Protein AF-K7FQN0-F1 (afdb_monomer)

pLDDT: mean 71.63, std 16.47, range [34.84, 92.94]

Solvent-accessible surface area (backbone atoms only — not comparable to full-atom values): 9862 Å² total; per-residue (Å²): 135,83,92,85,82,90,80,84,85,80,84,78,88,84,76,80,82,83,78,76,75,77,77,78,79,85,66,77,87,69,83,79,79,80,70,78,37,55,47,85,56,98,58,52,65,43,81,42,54,71,91,60,92,83,69,48,53,34,48,71,75,47,83,65,98,65,52,35,37,41,28,63,52,64,43,98,84,66,83,46,78,45,59,26,36,39,28,60,86,82,57,73,49,66,28,68,98,51,10,93,78,60,78,84,78,80,91,57,103,61,36,48,49,34,27,44,43,56,86,83,69,67,49,73,63,81,74,47,79,47,72,44,74,83,80,76,73,83,82,78,87,87,89,134

Nearest PDB structures (foldseek):
  5iml-assembly1_A  TM=6.072E-01  e=2.011E-01  Homo sapiens
  2ptu-assembly1_A  TM=6.000E-01  e=6.469E-01  Mus musculus
  7uza-assembly1_H  TM=5.902E-01  e=6.084E-01  Mus musculus
  8te6-assembly1_A  TM=6.129E-01  e=1.125E+00  Homo sapiens
  7l15-assembly1_A  TM=4.219E-01  e=1.272E+00  Monodelphis domestica

Secondary structure (DSSP, 8-state):
-----------------------------PPPPPPSSBPPPS-SEEEEETT--------BSS--SS-EEEEEEEPTTSS-EEEEEEE-SS-EEE-HHHHTT----TTSS-----EEE-SS---B---EEEEE---PPPPPP---

Organism: Pelodiscus sinensis (NCBI:txid13735)

Structure (mmCIF, N/CA/C/O backbone):
data_AF-K7FQN0-F1
#
_entry.id   AF-K7FQN0-F1
#
loop_
_atom_site.group_PDB
_atom_site.id
_atom_site.type_symbol
_atom_site.label_atom_id
_atom_site.label_alt_id
_atom_site.label_comp_id
_atom_site.label_asym_id
_atom_site.label_entity_id
_atom_site.label_seq_id
_atom_site.pdbx_PDB_ins_code
_atom_site.Cartn_x
_atom_site.Cartn_y
_atom_site.Cartn_z
_atom_site.occupancy
_atom_site.B_iso_or_equiv
_atom_site.auth_seq_id
_atom_site.auth_comp_id
_atom_site.auth_asym_id
_atom_site.auth_atom_id
_atom_site.pdbx_PDB_model_num
ATOM 1 N N . MET A 1 1 ? 75.117 9.691 40.565 1.00 38.16 1 MET A N 1
ATOM 2 C CA . MET A 1 1 ? 74.805 10.931 39.825 1.00 38.16 1 MET A CA 1
ATOM 3 C C . MET A 1 1 ? 73.373 10.846 39.312 1.00 38.16 1 MET A C 1
ATOM 5 O O . MET A 1 1 ? 73.028 9.831 38.732 1.00 38.16 1 MET A O 1
ATOM 9 N N . HIS A 1 2 ? 72.583 11.887 39.587 1.00 42.72 2 HIS A N 1
ATOM 10 C CA . HIS A 1 2 ? 71.282 12.267 39.000 1.00 42.72 2 HIS A CA 1
ATOM 11 C C . HIS A 1 2 ? 70.104 11.270 38.905 1.00 42.72 2 HIS A C 1
ATOM 13 O O . HIS A 1 2 ? 6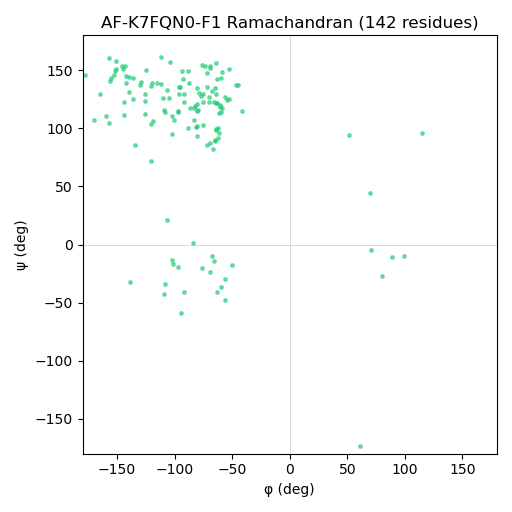9.867 10.600 37.908 1.00 42.72 2 HIS A O 1
ATOM 19 N N . GLN A 1 3 ? 69.270 11.361 39.941 1.00 49.53 3 GLN A N 1
ATOM 20 C CA . GLN A 1 3 ? 67.801 11.423 39.898 1.00 49.53 3 GLN A CA 1
ATOM 21 C C . GLN A 1 3 ? 67.267 12.435 38.853 1.00 49.53 3 GLN A C 1
ATOM 23 O O . GLN A 1 3 ? 67.772 13.552 38.823 1.00 49.53 3 GLN A O 1
ATOM 28 N N . LEU A 1 4 ? 66.227 12.075 38.079 1.00 48.31 4 LEU A N 1
ATOM 29 C CA . LEU A 1 4 ? 65.300 12.931 37.288 1.00 48.31 4 LEU A CA 1
ATOM 30 C C . LEU A 1 4 ? 64.250 11.996 36.616 1.00 48.31 4 LEU A C 1
ATOM 32 O O . LEU A 1 4 ? 64.631 10.900 36.223 1.00 48.31 4 LEU A O 1
ATOM 36 N N . LEU A 1 5 ? 62.963 12.298 36.390 1.00 50.62 5 LEU A N 1
ATOM 37 C CA . LEU A 1 5 ? 61.996 13.219 37.011 1.00 50.62 5 LEU A CA 1
ATOM 38 C C . LEU A 1 5 ? 60.578 12.608 36.819 1.00 50.62 5 LEU A C 1
ATOM 40 O O . LEU A 1 5 ? 60.368 11.814 35.905 1.00 50.62 5 LEU A O 1
ATOM 44 N N . LEU A 1 6 ? 59.597 12.989 37.643 1.00 54.56 6 LEU A N 1
ATOM 45 C CA . LEU A 1 6 ? 58.178 12.625 37.464 1.00 54.56 6 LEU A CA 1
ATOM 46 C C . LEU A 1 6 ? 57.557 13.319 36.240 1.00 54.56 6 LEU A C 1
ATOM 48 O O . LEU A 1 6 ? 57.901 14.465 35.977 1.00 54.56 6 LEU A O 1
ATOM 52 N N . LEU A 1 7 ? 56.536 12.711 35.619 1.00 57.22 7 LEU A N 1
ATOM 53 C CA . LEU A 1 7 ? 55.420 13.445 34.997 1.00 57.22 7 LEU A CA 1
ATOM 54 C C . LEU A 1 7 ? 54.173 12.547 34.876 1.00 57.22 7 LEU A C 1
ATOM 56 O O . LEU A 1 7 ? 54.092 11.665 34.024 1.00 57.22 7 LEU A O 1
ATOM 60 N N . VAL A 1 8 ? 53.186 12.777 35.748 1.00 57.91 8 VAL A N 1
ATOM 61 C CA . VAL A 1 8 ? 51.862 12.139 35.675 1.00 57.91 8 VAL A CA 1
ATOM 62 C C . VAL A 1 8 ? 51.029 12.886 34.635 1.00 57.91 8 VAL A C 1
ATOM 64 O O . VAL A 1 8 ? 50.707 14.057 34.828 1.00 57.91 8 VAL A O 1
ATOM 67 N N . SER A 1 9 ? 50.667 12.223 33.535 1.00 59.44 9 SER A N 1
ATOM 68 C CA . SER A 1 9 ? 49.784 12.813 32.523 1.00 59.44 9 SER A CA 1
ATOM 69 C C . SER A 1 9 ? 48.320 12.679 32.953 1.00 59.44 9 SER A C 1
ATOM 71 O O . SER A 1 9 ? 47.722 11.609 32.851 1.00 59.44 9 SER A O 1
ATOM 73 N N . VAL A 1 10 ? 47.746 13.770 33.465 1.00 57.88 10 VAL A N 1
ATOM 74 C CA . VAL A 1 10 ? 46.307 13.875 33.742 1.00 57.88 10 VAL A CA 1
ATOM 75 C C . VAL A 1 10 ? 45.603 14.388 32.487 1.00 57.88 10 VAL A C 1
ATOM 77 O O . VAL A 1 10 ? 45.599 15.585 32.207 1.00 57.88 10 VAL A O 1
ATOM 80 N N . CYS A 1 11 ? 44.982 13.482 31.733 1.00 56.97 11 CYS A N 1
ATOM 81 C CA . CYS A 1 11 ? 44.134 13.846 30.601 1.00 56.97 11 CYS A CA 1
ATOM 82 C C . CYS A 1 11 ? 42.739 14.270 31.089 1.00 56.97 11 CYS A C 1
ATOM 84 O O . CYS A 1 11 ? 41.900 13.425 31.398 1.00 56.97 11 CYS A O 1
ATOM 86 N N . LEU A 1 12 ? 42.476 15.579 31.131 1.00 60.28 12 LEU A N 1
ATOM 87 C CA . LEU A 1 12 ? 41.123 16.124 31.291 1.00 60.28 12 LEU A CA 1
ATOM 88 C C . LEU A 1 12 ? 40.354 16.044 29.956 1.00 60.28 12 LEU A C 1
ATOM 90 O O . LEU A 1 12 ? 40.851 16.560 28.954 1.00 60.28 12 LEU A O 1
ATOM 94 N N . PRO A 1 13 ? 39.139 15.467 29.912 1.00 50.56 13 PRO A N 1
ATOM 95 C CA . PRO A 1 13 ? 38.302 15.506 28.720 1.00 50.56 13 PRO A CA 1
ATOM 96 C C . PRO A 1 13 ? 37.506 16.819 28.651 1.00 50.56 13 PRO A C 1
ATOM 98 O O . PRO A 1 13 ? 36.523 17.000 29.368 1.00 50.56 13 PRO A O 1
ATOM 101 N N . SER A 1 14 ? 37.883 17.721 27.744 1.00 62.91 14 SER A N 1
ATOM 102 C CA . SER A 1 14 ? 37.061 18.872 27.347 1.00 62.91 14 SER A CA 1
ATOM 103 C C . SER A 1 14 ? 36.383 18.609 25.998 1.00 62.91 14 SER A C 1
ATOM 105 O O . SER A 1 14 ? 36.944 18.834 24.930 1.00 62.91 14 SER A O 1
ATOM 107 N N . LEU A 1 15 ? 35.136 18.136 26.045 1.00 61.09 15 LEU A N 1
ATOM 108 C CA . LEU A 1 15 ? 34.257 18.058 24.876 1.00 61.09 15 LEU A CA 1
ATOM 109 C C . LEU A 1 15 ? 33.336 19.289 24.862 1.00 61.09 15 LEU A C 1
ATOM 111 O O . LEU A 1 15 ? 32.511 19.420 25.771 1.00 61.09 15 LEU A O 1
ATOM 115 N N . PRO A 1 16 ? 33.435 20.196 23.871 1.00 52.56 16 PRO A N 1
ATOM 116 C CA . PRO A 1 16 ? 32.464 21.270 23.729 1.00 52.56 16 PRO A CA 1
ATOM 117 C C . PRO A 1 16 ? 31.108 20.672 23.343 1.00 52.56 16 PRO A C 1
ATOM 119 O O . PRO A 1 16 ? 31.013 19.845 22.433 1.00 52.56 16 PRO A O 1
ATOM 122 N N . ALA A 1 17 ? 30.051 21.092 24.038 1.00 56.38 17 ALA A N 1
ATOM 123 C CA . ALA A 1 17 ? 28.697 20.642 23.753 1.00 56.38 17 ALA A CA 1
ATOM 124 C C . ALA A 1 17 ? 28.321 20.991 22.305 1.00 56.38 17 ALA A C 1
ATOM 126 O O . ALA A 1 17 ? 28.249 22.164 21.934 1.00 56.38 17 ALA A O 1
ATOM 127 N N . ALA A 1 18 ? 28.060 19.966 21.494 1.00 53.62 18 ALA A N 1
ATOM 128 C CA . ALA A 1 18 ? 27.541 20.135 20.148 1.00 53.62 18 ALA A CA 1
ATOM 129 C C . ALA A 1 18 ? 26.094 20.645 20.228 1.00 53.62 18 ALA A C 1
ATOM 131 O O . ALA A 1 18 ? 25.140 19.865 20.222 1.00 53.62 18 ALA A O 1
ATOM 132 N N . PHE A 1 19 ? 25.930 21.968 20.296 1.00 54.62 19 PHE A N 1
ATOM 133 C CA . PHE A 1 19 ? 24.649 22.627 20.073 1.00 54.62 19 PHE A CA 1
ATOM 134 C C . PHE A 1 19 ? 24.251 22.445 18.607 1.00 54.62 19 PHE A C 1
ATOM 136 O O . PHE A 1 19 ? 24.453 23.317 17.763 1.00 54.62 19 PHE A O 1
ATOM 143 N N . ALA A 1 20 ? 23.676 21.282 18.306 1.00 55.62 20 ALA A N 1
ATOM 144 C CA . ALA A 1 20 ? 22.960 21.035 17.071 1.00 55.62 20 ALA A CA 1
ATOM 145 C C . ALA A 1 20 ? 21.723 21.942 17.056 1.00 55.62 20 ALA A C 1
ATOM 147 O O . ALA A 1 20 ? 20.649 21.575 17.538 1.00 55.62 20 ALA A O 1
ATOM 148 N N . ILE A 1 21 ? 21.891 23.157 16.528 1.00 56.84 21 ILE A N 1
ATOM 149 C CA . ILE A 1 21 ? 20.786 24.069 16.250 1.00 56.84 21 ILE A CA 1
ATOM 150 C C . ILE A 1 21 ? 19.907 23.375 15.210 1.00 56.84 21 ILE A C 1
ATOM 152 O O . ILE A 1 21 ? 20.214 23.369 14.018 1.00 56.84 21 ILE A O 1
ATOM 156 N N . TYR A 1 22 ? 18.811 22.774 15.673 1.00 49.19 22 TYR A N 1
ATOM 157 C CA . TYR A 1 22 ? 17.755 22.255 14.816 1.00 49.19 22 TYR A CA 1
ATOM 158 C C . TYR A 1 22 ? 17.152 23.426 14.033 1.00 49.19 22 TYR A C 1
ATOM 160 O O . TYR A 1 22 ? 16.210 24.079 14.487 1.00 49.19 22 TYR A O 1
ATOM 168 N N . GLN A 1 23 ? 17.682 23.691 12.837 1.00 48.19 23 GLN A N 1
ATOM 169 C CA . GLN A 1 23 ? 17.013 24.556 11.878 1.00 48.19 23 GLN A CA 1
ATOM 170 C C . GLN A 1 23 ? 15.698 23.888 11.476 1.00 48.19 23 GLN A C 1
ATOM 172 O O . GLN A 1 23 ? 15.653 22.977 10.648 1.00 48.19 23 GLN A O 1
ATOM 177 N N . ARG A 1 24 ? 14.605 24.345 12.093 1.00 51.12 24 ARG A N 1
ATOM 178 C CA . ARG A 1 24 ? 13.246 23.989 11.696 1.00 51.12 24 ARG A CA 1
ATOM 179 C C . ARG A 1 24 ? 13.027 24.533 10.284 1.00 51.12 24 ARG A C 1
ATOM 181 O O . ARG A 1 24 ? 12.748 25.716 10.112 1.00 51.12 24 ARG A O 1
ATOM 188 N N . ARG A 1 25 ? 13.179 23.666 9.279 1.00 44.16 25 ARG A N 1
ATOM 189 C CA . ARG A 1 25 ? 12.974 23.988 7.863 1.00 44.16 25 ARG A CA 1
ATOM 190 C C . ARG A 1 25 ? 11.504 24.335 7.620 1.00 44.16 25 ARG A C 1
ATOM 192 O O . ARG A 1 25 ? 10.699 23.461 7.314 1.00 44.16 25 ARG A O 1
ATOM 199 N N . SER A 1 26 ? 11.171 25.615 7.762 1.00 58.28 26 SER A N 1
ATOM 200 C CA . SER A 1 26 ? 9.924 26.191 7.264 1.00 58.28 26 SER A CA 1
ATOM 201 C C . SER A 1 26 ? 10.019 26.259 5.743 1.00 58.28 26 SER A C 1
ATOM 203 O O . SER A 1 26 ? 10.502 27.242 5.190 1.00 58.28 26 SER A O 1
ATOM 205 N N . GLY A 1 27 ? 9.666 25.161 5.079 1.00 49.03 27 GLY A N 1
ATOM 206 C CA . GLY A 1 27 ? 9.540 25.110 3.628 1.00 49.03 27 GLY A CA 1
ATOM 207 C C . GLY A 1 27 ? 8.087 25.308 3.228 1.00 49.03 27 GLY A C 1
ATOM 208 O O . GLY A 1 27 ? 7.221 24.594 3.735 1.00 49.03 27 GLY A O 1
ATOM 209 N N . ASP A 1 28 ? 7.844 26.229 2.299 1.00 57.38 28 ASP A N 1
ATOM 210 C CA . ASP A 1 28 ? 6.606 26.251 1.522 1.00 57.38 28 ASP A CA 1
ATOM 211 C C . ASP A 1 28 ? 6.348 24.878 0.875 1.00 57.38 28 ASP A C 1
ATOM 213 O O . ASP A 1 28 ? 7.303 24.147 0.569 1.00 57.38 28 ASP A O 1
ATOM 217 N N . PRO A 1 29 ? 5.077 24.496 0.649 1.00 56.94 29 PRO A N 1
ATOM 218 C CA . PRO A 1 29 ? 4.758 23.243 -0.018 1.00 56.94 29 PRO A CA 1
ATOM 219 C C . PRO A 1 29 ? 5.336 23.245 -1.438 1.00 56.94 29 PRO A C 1
ATOM 221 O O . PRO A 1 29 ? 4.912 24.008 -2.306 1.00 56.94 29 PRO A O 1
ATOM 224 N N . ALA A 1 30 ? 6.314 22.368 -1.673 1.00 57.53 30 ALA A N 1
ATOM 225 C CA . ALA A 1 30 ? 6.880 22.160 -2.999 1.00 57.53 30 ALA A CA 1
ATOM 226 C C . ALA A 1 30 ? 5.784 21.714 -3.991 1.00 57.53 30 ALA A C 1
ATOM 228 O O . ALA A 1 30 ? 4.867 20.990 -3.585 1.00 57.53 30 ALA A O 1
ATOM 229 N N . PRO A 1 31 ? 5.883 22.075 -5.287 1.00 57.56 31 PRO A N 1
ATOM 230 C CA . PRO A 1 31 ? 4.968 21.574 -6.307 1.00 57.56 31 PRO A CA 1
ATOM 231 C C . PRO A 1 31 ? 4.926 20.045 -6.268 1.00 57.56 31 PRO A C 1
ATOM 233 O O . PRO A 1 31 ? 5.969 19.392 -6.341 1.00 57.56 31 PRO A O 1
ATOM 236 N N . THR A 1 32 ? 3.731 19.468 -6.139 1.00 58.72 32 THR A N 1
ATOM 237 C CA . THR A 1 32 ? 3.566 18.013 -6.076 1.00 58.72 32 THR A CA 1
ATOM 238 C C . THR A 1 32 ? 4.084 17.377 -7.370 1.00 58.72 32 THR A C 1
ATOM 240 O O . THR A 1 32 ? 3.573 17.711 -8.445 1.00 58.72 32 THR A O 1
ATOM 243 N N . PRO A 1 33 ? 5.088 16.479 -7.312 1.00 65.56 33 PRO A N 1
ATOM 244 C CA . PRO A 1 33 ? 5.641 15.863 -8.509 1.00 65.56 33 PRO A CA 1
ATOM 245 C C . PRO A 1 33 ? 4.572 15.013 -9.198 1.00 65.56 33 PRO A C 1
ATOM 247 O O . PRO A 1 33 ? 3.906 14.189 -8.571 1.00 65.56 33 PRO A O 1
ATOM 250 N N . ARG A 1 34 ? 4.401 15.230 -10.504 1.00 77.31 34 ARG A N 1
ATOM 251 C CA . ARG A 1 34 ? 3.376 14.565 -11.314 1.00 77.31 34 ARG A CA 1
ATOM 252 C C . ARG A 1 34 ? 3.613 13.054 -11.348 1.00 77.31 34 ARG A C 1
ATOM 254 O O . ARG A 1 34 ? 4.642 12.614 -11.851 1.00 77.31 34 ARG A O 1
ATOM 261 N N . LEU A 1 35 ? 2.624 12.275 -10.910 1.00 82.56 35 LEU A N 1
ATOM 262 C CA . LEU A 1 35 ? 2.687 10.813 -10.956 1.00 82.56 35 LEU A CA 1
ATOM 263 C C . LEU A 1 35 ? 2.745 10.304 -12.411 1.00 82.56 35 LEU A C 1
ATOM 265 O O . LEU A 1 35 ? 1.864 10.568 -13.241 1.00 82.56 35 LEU A O 1
ATOM 269 N N . GLN A 1 36 ? 3.803 9.566 -12.731 1.00 86.06 36 GLN A N 1
ATOM 270 C CA . GLN A 1 36 ? 4.036 8.918 -14.017 1.00 86.06 36 GLN A CA 1
ATOM 271 C C . GLN A 1 36 ? 3.496 7.485 -14.011 1.00 86.06 36 GLN A C 1
ATOM 273 O O . GLN A 1 36 ? 2.870 7.059 -14.987 1.00 86.06 36 GLN A O 1
ATOM 278 N N . TYR A 1 37 ? 3.689 6.759 -12.907 1.00 84.19 37 TYR A N 1
ATOM 279 C CA . TYR A 1 37 ? 3.371 5.336 -12.789 1.00 84.19 37 TYR A CA 1
ATOM 280 C C . TYR A 1 37 ? 2.153 5.049 -11.912 1.00 84.19 37 TYR A C 1
ATOM 282 O O . TYR A 1 37 ? 1.419 4.100 -12.197 1.00 84.19 37 TYR A O 1
ATOM 290 N N . LEU A 1 38 ? 1.920 5.834 -10.861 1.00 84.44 38 LEU A N 1
ATOM 291 C CA . LEU A 1 38 ? 0.758 5.708 -9.983 1.00 84.44 38 LEU A CA 1
ATOM 292 C C . LEU A 1 38 ? -0.439 6.519 -10.492 1.00 84.44 38 LEU A C 1
ATOM 294 O O . LEU A 1 38 ? -0.295 7.558 -11.130 1.00 84.44 38 LEU A O 1
ATOM 298 N N . LEU A 1 39 ? -1.645 6.030 -10.196 1.00 85.19 39 LEU A N 1
ATOM 299 C CA . LEU A 1 39 ? -2.871 6.818 -10.298 1.00 85.19 39 LEU A CA 1
ATOM 300 C C . LEU A 1 39 ? -3.228 7.435 -8.946 1.00 85.19 39 LEU A C 1
ATOM 302 O O . LEU A 1 39 ? -3.230 6.747 -7.920 1.00 85.19 39 LEU A O 1
ATOM 306 N N . GLU A 1 40 ? -3.607 8.709 -8.984 1.00 85.00 40 GLU A N 1
ATOM 307 C CA . GLU A 1 40 ? -4.206 9.420 -7.858 1.00 85.00 40 GLU A CA 1
ATOM 308 C C . GLU A 1 40 ? -5.522 8.761 -7.400 1.00 85.00 40 GLU A C 1
ATOM 310 O O . GLU A 1 40 ? -6.306 8.248 -8.212 1.00 85.00 40 GLU A O 1
ATOM 315 N N . PRO A 1 41 ? -5.793 8.745 -6.085 1.00 82.44 41 PRO A N 1
ATOM 316 C CA . PRO A 1 41 ? -6.990 8.137 -5.541 1.00 82.44 41 PRO A CA 1
ATOM 317 C C . PRO A 1 41 ? -8.184 9.099 -5.617 1.00 82.44 41 PRO A C 1
ATOM 319 O O . PRO A 1 41 ? -8.237 10.075 -4.883 1.00 82.44 41 PRO A O 1
ATOM 322 N N . LEU A 1 42 ? -9.232 8.742 -6.369 1.00 84.00 42 LEU A N 1
ATOM 323 C CA . LEU A 1 42 ? -10.509 9.490 -6.447 1.00 84.00 42 LEU A CA 1
ATOM 324 C C . LEU A 1 42 ? -11.159 9.847 -5.082 1.00 84.00 42 LEU A C 1
ATOM 326 O O . LEU A 1 42 ? -12.073 10.658 -5.024 1.00 84.00 42 LEU A O 1
ATOM 330 N N . GLN A 1 43 ? -10.759 9.191 -3.988 1.00 84.12 43 GLN A N 1
ATOM 331 C CA . GLN A 1 43 ? -11.205 9.518 -2.628 1.00 84.12 43 GLN A CA 1
ATOM 332 C C . GLN A 1 43 ? -10.013 9.283 -1.700 1.00 84.12 43 GLN A C 1
ATOM 334 O O . GLN A 1 43 ? -9.514 8.150 -1.660 1.00 84.12 43 GLN A O 1
ATOM 339 N N . GLU A 1 44 ? -9.599 10.307 -0.957 1.00 84.94 44 GLU A N 1
ATOM 340 C CA . GLU A 1 44 ? -8.456 10.244 -0.036 1.00 84.94 44 GLU A CA 1
ATOM 341 C C . GLU A 1 44 ? -8.770 9.494 1.270 1.00 84.94 44 GLU A C 1
ATOM 343 O O . GLU A 1 44 ? -7.877 8.992 1.954 1.00 84.94 44 GLU A O 1
ATOM 348 N N . VAL A 1 45 ? -10.056 9.377 1.603 1.00 87.25 45 VAL A N 1
ATOM 349 C CA . VAL A 1 45 ? -10.555 8.697 2.801 1.00 87.25 45 VAL A CA 1
ATOM 350 C C . VAL A 1 45 ? -11.311 7.432 2.401 1.00 87.25 45 VAL A C 1
ATOM 352 O O . VAL A 1 45 ? -12.084 7.427 1.443 1.00 87.25 45 VAL A O 1
ATOM 355 N N . VAL A 1 46 ? -11.096 6.347 3.145 1.00 87.25 46 VAL A N 1
ATOM 356 C CA . VAL A 1 46 ? -11.885 5.114 3.057 1.00 87.25 46 VAL A CA 1
ATOM 357 C C . VAL A 1 46 ? -12.407 4.765 4.441 1.00 87.25 46 VAL A C 1
ATOM 359 O O . VAL A 1 46 ? -11.624 4.607 5.376 1.00 87.25 46 VAL A O 1
ATOM 362 N N . GLN A 1 47 ? -13.723 4.630 4.562 1.00 90.25 47 GLN A N 1
ATOM 363 C CA . GLN A 1 47 ? -14.394 4.203 5.787 1.00 90.25 47 GLN A CA 1
ATOM 364 C C . GLN A 1 47 ? -14.590 2.684 5.790 1.00 90.25 47 GLN A C 1
ATOM 366 O O . GLN A 1 47 ? -14.858 2.075 4.752 1.00 90.25 47 GLN A O 1
ATOM 371 N N . ALA A 1 48 ? -14.441 2.060 6.957 1.00 87.00 48 ALA A N 1
ATOM 372 C CA . ALA A 1 48 ? -14.740 0.649 7.176 1.00 87.00 48 ALA A CA 1
ATOM 373 C C . ALA A 1 48 ? -15.133 0.396 8.635 1.00 87.00 48 ALA A C 1
ATOM 375 O O . ALA A 1 48 ? -14.614 1.040 9.541 1.00 87.00 48 ALA A O 1
ATOM 376 N N . GLN A 1 49 ? -15.996 -0.589 8.884 1.00 89.62 49 GLN A N 1
ATOM 377 C CA . GLN A 1 49 ? -16.282 -1.033 10.251 1.00 89.62 49 GLN A CA 1
ATOM 378 C C . GLN A 1 49 ? -15.088 -1.803 10.837 1.00 89.62 49 GLN A C 1
ATOM 380 O O . GLN A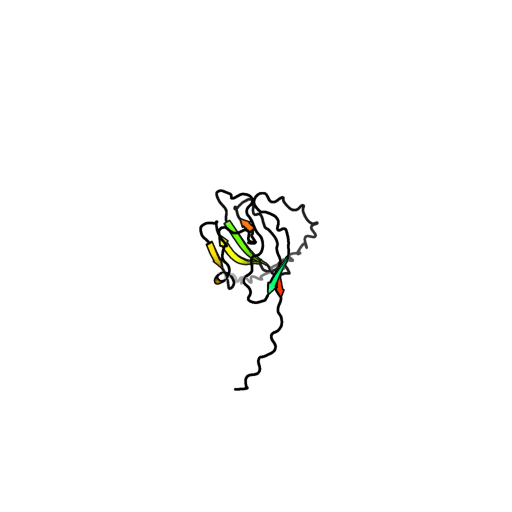 1 49 ? -14.377 -2.525 10.130 1.00 89.62 49 GLN A O 1
ATOM 385 N N . ARG A 1 50 ? -14.871 -1.698 12.150 1.00 86.56 50 ARG A N 1
ATOM 386 C CA . ARG A 1 50 ? -13.853 -2.481 12.864 1.00 86.56 50 ARG A CA 1
ATOM 387 C C . ARG A 1 50 ? -14.074 -3.983 12.648 1.00 86.56 50 ARG A C 1
ATOM 389 O O . ARG A 1 50 ? -15.149 -4.504 12.908 1.00 86.56 50 ARG A O 1
ATOM 396 N N . GLY A 1 51 ? -13.027 -4.678 12.202 1.00 85.19 51 GLY A N 1
ATOM 397 C CA . GLY A 1 51 ? -13.070 -6.111 11.881 1.00 85.19 51 GLY A CA 1
ATOM 398 C C . GLY A 1 51 ? -13.473 -6.432 10.436 1.00 85.19 51 GLY A C 1
ATOM 399 O O . GLY A 1 51 ? -13.286 -7.568 10.007 1.00 85.19 51 GLY A O 1
ATOM 400 N N . ALA A 1 52 ? -13.949 -5.455 9.657 1.00 85.81 52 ALA A N 1
ATOM 401 C CA . ALA A 1 52 ? -14.242 -5.653 8.241 1.00 85.81 52 ALA A CA 1
ATOM 402 C C . ALA A 1 52 ? -12.967 -5.853 7.399 1.00 85.81 52 ALA A C 1
ATOM 404 O O . ALA A 1 52 ? -11.889 -5.340 7.712 1.00 85.81 52 ALA A O 1
ATOM 405 N N . THR A 1 53 ? -13.110 -6.553 6.271 1.00 86.81 53 THR A N 1
ATOM 406 C CA . THR A 1 53 ? -12.074 -6.602 5.229 1.00 86.81 53 THR A CA 1
ATOM 407 C C . THR A 1 53 ? -12.191 -5.363 4.344 1.00 86.81 53 THR A C 1
ATOM 409 O O . THR A 1 53 ? -13.218 -5.158 3.702 1.00 86.81 53 THR A O 1
ATOM 412 N N . VAL A 1 54 ? -11.135 -4.547 4.292 1.00 85.81 54 VAL A N 1
ATOM 413 C CA . VAL A 1 54 ? -11.099 -3.280 3.542 1.00 85.81 54 VAL A CA 1
ATOM 414 C C . VAL A 1 54 ? -10.140 -3.340 2.344 1.00 85.81 54 VAL A C 1
ATOM 416 O O . VAL A 1 54 ? -9.293 -4.224 2.230 1.00 85.81 54 VAL A O 1
ATOM 419 N N . THR A 1 55 ? -10.303 -2.418 1.398 1.00 84.88 55 THR A N 1
ATOM 420 C CA . THR A 1 55 ? -9.557 -2.298 0.134 1.00 84.88 55 THR A CA 1
ATOM 421 C C . THR A 1 55 ? -9.409 -0.764 -0.122 1.00 84.88 55 THR A C 1
ATOM 423 O O . THR A 1 55 ? -10.422 -0.092 -0.290 1.00 84.88 55 THR A O 1
ATOM 426 N N . LEU A 1 56 ? -8.193 -0.175 -0.038 1.00 85.88 56 LEU A N 1
ATOM 427 C CA . LEU A 1 56 ? -7.844 1.288 0.003 1.00 85.88 56 LEU A CA 1
ATOM 428 C C . LEU A 1 56 ? -6.935 1.672 -1.200 1.00 85.88 56 LEU A C 1
ATOM 430 O O . LEU A 1 56 ? -6.085 0.848 -1.426 1.00 85.88 56 LEU A O 1
ATOM 434 N N . PRO A 1 57 ? -7.000 2.789 -1.972 1.00 81.38 57 PRO A N 1
ATOM 435 C CA . PRO A 1 57 ? -6.474 2.839 -3.376 1.00 81.38 57 PRO A CA 1
ATOM 436 C C . PRO A 1 57 ? -4.974 2.923 -3.756 1.00 81.38 57 PRO A C 1
ATOM 438 O O . PRO A 1 57 ? -4.279 3.885 -3.463 1.00 81.38 57 PRO A O 1
ATOM 441 N N . CYS A 1 58 ? -4.538 2.033 -4.652 1.00 80.50 58 CYS A N 1
ATOM 442 C CA . CYS A 1 58 ? -3.507 2.300 -5.661 1.00 80.50 58 CYS A CA 1
ATOM 443 C C . CYS A 1 58 ? -3.713 1.407 -6.876 1.00 80.50 58 CYS A C 1
ATOM 445 O O . CYS A 1 58 ? -4.188 0.270 -6.782 1.00 80.50 58 CYS A O 1
ATOM 447 N N . VAL A 1 59 ? -3.376 1.985 -8.020 1.00 80.69 59 VAL A N 1
ATOM 448 C CA . VAL A 1 59 ? -3.401 1.368 -9.334 1.00 80.69 59 VAL A CA 1
ATOM 449 C C . VAL A 1 59 ? -2.150 1.864 -10.046 1.00 80.69 59 VAL A C 1
ATOM 451 O O . VAL A 1 59 ? -1.875 3.063 -10.052 1.00 80.69 59 VAL A O 1
ATOM 454 N N . LEU A 1 60 ? -1.395 0.940 -10.632 1.00 82.19 60 LEU A N 1
ATOM 455 C CA . LEU A 1 60 ? -0.302 1.281 -11.532 1.00 82.19 60 LEU A CA 1
ATOM 456 C C . LEU A 1 60 ? -0.901 1.606 -12.902 1.00 82.19 60 LEU A C 1
ATOM 458 O O . LEU A 1 60 ? -1.481 0.726 -13.538 1.00 82.19 60 LEU A O 1
ATOM 462 N N . ARG A 1 61 ? -0.755 2.857 -13.342 1.00 82.38 61 ARG A N 1
ATOM 463 C CA . ARG A 1 61 ? -1.052 3.319 -14.705 1.00 82.38 61 ARG A CA 1
ATOM 464 C C . ARG A 1 61 ? -0.141 2.630 -15.720 1.00 82.38 61 ARG A C 1
ATOM 466 O O . ARG A 1 61 ? -0.590 2.234 -16.789 1.00 82.38 61 ARG A O 1
ATOM 473 N N . ALA A 1 62 ? 1.131 2.487 -15.363 1.00 82.31 62 ALA A N 1
ATOM 474 C CA . ALA A 1 62 ? 2.150 1.804 -16.140 1.00 82.31 62 ALA A CA 1
ATOM 475 C C . ALA A 1 62 ? 2.971 0.920 -15.198 1.00 82.31 62 ALA A C 1
ATOM 477 O O . ALA A 1 62 ? 3.220 1.284 -14.048 1.00 82.31 62 ALA A O 1
ATOM 478 N N . ARG A 1 63 ? 3.375 -0.260 -15.673 1.00 80.06 63 ARG A N 1
ATOM 479 C CA . ARG A 1 63 ? 4.200 -1.204 -14.913 1.00 80.06 63 ARG A CA 1
ATOM 480 C C . ARG A 1 63 ? 5.647 -1.114 -15.414 1.00 80.06 63 ARG A C 1
ATOM 482 O O . ARG A 1 63 ? 5.883 -1.552 -16.539 1.00 80.06 63 ARG A O 1
ATOM 489 N N . PRO A 1 64 ? 6.604 -0.592 -14.625 1.00 82.81 64 PRO A N 1
ATOM 490 C CA . PRO A 1 64 ? 8.012 -0.604 -15.013 1.00 82.81 64 PRO A CA 1
ATOM 491 C C . PRO A 1 64 ? 8.550 -2.044 -15.123 1.00 82.81 64 PRO A C 1
ATOM 493 O O . PRO A 1 64 ? 8.028 -2.930 -14.439 1.00 82.81 64 PRO A O 1
ATOM 496 N N . PRO A 1 65 ? 9.623 -2.297 -15.899 1.00 80.06 65 PRO A N 1
ATOM 497 C CA . PRO A 1 65 ? 10.271 -3.613 -15.959 1.00 80.06 65 PRO A CA 1
ATOM 498 C C . PRO A 1 65 ? 10.797 -4.084 -14.595 1.00 80.06 65 PRO A C 1
ATOM 500 O O . PRO A 1 65 ? 10.691 -5.260 -14.245 1.00 80.06 65 PRO A O 1
ATOM 503 N N . HIS A 1 66 ? 11.310 -3.148 -13.792 1.00 82.88 66 HIS A N 1
ATOM 504 C CA . HIS A 1 66 ? 11.801 -3.389 -12.441 1.00 82.88 66 HIS A CA 1
ATOM 505 C C . HIS A 1 66 ? 11.098 -2.442 -11.476 1.00 82.88 66 HIS A C 1
ATOM 507 O O . HIS A 1 66 ? 11.277 -1.230 -11.534 1.00 82.88 66 HIS A O 1
ATOM 513 N N . TYR A 1 67 ? 10.266 -2.999 -10.600 1.00 84.38 67 TYR A N 1
ATOM 514 C CA . TYR A 1 67 ? 9.531 -2.219 -9.617 1.00 84.38 67 TYR A CA 1
ATOM 515 C C . TYR A 1 67 ? 9.247 -3.030 -8.356 1.00 84.38 67 TYR A C 1
ATOM 517 O O . TYR A 1 67 ? 9.082 -4.254 -8.391 1.00 84.38 67 TYR A O 1
ATOM 525 N N . LYS A 1 68 ? 9.145 -2.324 -7.233 1.00 89.12 68 LYS A N 1
ATOM 526 C CA . LYS A 1 68 ? 8.567 -2.826 -5.990 1.00 89.12 68 LYS A CA 1
ATOM 527 C C . LYS A 1 68 ? 7.454 -1.889 -5.556 1.00 89.12 68 LYS A C 1
ATOM 529 O O . LYS A 1 68 ? 7.485 -0.700 -5.822 1.00 89.12 68 LYS A O 1
ATOM 534 N N . VAL A 1 69 ? 6.461 -2.425 -4.872 1.00 87.75 69 VAL A N 1
ATOM 535 C CA . VAL A 1 69 ? 5.335 -1.679 -4.322 1.00 87.75 69 VAL A CA 1
ATOM 536 C C . VAL A 1 69 ? 5.393 -1.866 -2.814 1.00 87.75 69 VAL A C 1
ATOM 538 O O . VAL A 1 69 ? 5.128 -2.969 -2.330 1.00 87.75 69 VAL A O 1
ATOM 541 N N . LYS A 1 70 ? 5.799 -0.819 -2.089 1.00 90.00 70 LYS A N 1
ATOM 542 C CA . LYS A 1 70 ? 5.839 -0.780 -0.623 1.00 90.00 70 LYS A CA 1
ATOM 543 C C . LYS A 1 70 ? 4.484 -0.320 -0.094 1.00 90.00 70 LYS A C 1
ATOM 545 O O . LYS A 1 70 ? 3.859 0.604 -0.613 1.00 90.00 70 LYS A O 1
ATOM 550 N N . TRP A 1 71 ? 4.064 -0.971 0.977 1.00 88.56 71 TRP A N 1
ATOM 551 C CA . TRP A 1 71 ? 2.899 -0.635 1.771 1.00 88.56 71 TRP A CA 1
ATOM 552 C C . TRP A 1 71 ? 3.298 -0.362 3.202 1.00 88.56 71 TRP A C 1
ATOM 554 O O . TRP A 1 71 ? 4.019 -1.161 3.804 1.00 88.56 71 TRP A O 1
ATOM 564 N N . SER A 1 72 ? 2.733 0.687 3.777 1.00 89.50 72 SER A N 1
ATOM 565 C CA . SER A 1 72 ? 2.973 1.053 5.161 1.00 89.50 72 SER A CA 1
ATOM 566 C C . SER A 1 72 ? 1.735 1.630 5.836 1.00 89.50 72 SER A C 1
ATOM 568 O O . SER A 1 72 ? 0.864 2.233 5.205 1.00 89.50 72 SER A O 1
ATOM 570 N N . LYS A 1 73 ? 1.667 1.434 7.154 1.00 88.62 73 LYS A N 1
ATOM 571 C CA . LYS A 1 73 ? 0.850 2.253 8.044 1.00 88.62 73 LYS A CA 1
ATOM 572 C C . LYS A 1 73 ? 1.706 3.453 8.434 1.00 88.62 73 LYS A C 1
ATOM 574 O O . LYS A 1 73 ? 2.736 3.268 9.078 1.00 88.62 73 LYS A O 1
ATOM 579 N N . VAL A 1 74 ? 1.263 4.649 8.071 1.00 86.81 74 VAL A N 1
ATOM 580 C CA . VAL A 1 74 ? 1.812 5.909 8.584 1.00 86.81 74 VAL A CA 1
ATOM 581 C C . VAL A 1 74 ? 0.924 6.354 9.744 1.00 86.81 74 VAL A C 1
ATOM 583 O O . VAL A 1 74 ? -0.302 6.242 9.658 1.00 86.81 74 VAL A O 1
ATOM 586 N N . GLU A 1 75 ? 1.512 6.799 10.849 1.00 81.50 75 GLU A N 1
ATOM 587 C CA . GLU A 1 75 ? 0.745 7.404 11.943 1.00 81.50 75 GLU A CA 1
ATOM 588 C C . GLU A 1 75 ? 0.265 8.820 11.586 1.00 81.50 75 GLU A C 1
ATOM 590 O O . GLU A 1 75 ? 0.916 9.483 10.781 1.00 81.50 75 GLU A O 1
ATOM 595 N N . PRO A 1 76 ? -0.843 9.329 12.167 1.00 74.00 76 PRO A N 1
ATOM 596 C CA . PRO A 1 76 ? -1.415 10.622 11.771 1.00 74.00 76 PRO A CA 1
ATOM 597 C C . PRO A 1 76 ? -0.445 11.810 11.866 1.00 74.00 76 PRO A C 1
ATOM 599 O O . PRO A 1 76 ? -0.554 12.748 11.087 1.00 74.00 76 PRO A O 1
ATOM 602 N N . ALA A 1 77 ? 0.520 11.755 12.788 1.00 75.25 77 ALA A N 1
ATOM 603 C CA . ALA A 1 77 ? 1.556 12.774 12.958 1.00 75.25 77 ALA A CA 1
ATOM 604 C C . ALA A 1 77 ? 2.775 12.601 12.021 1.00 75.25 77 ALA A C 1
ATOM 606 O O . ALA A 1 77 ? 3.745 13.341 12.142 1.00 75.25 77 ALA A O 1
ATOM 607 N N . GLY A 1 78 ? 2.788 11.590 11.144 1.00 72.50 78 GLY A N 1
ATOM 608 C CA . GLY A 1 78 ? 3.914 11.270 10.253 1.00 72.50 78 GLY A CA 1
ATOM 609 C C .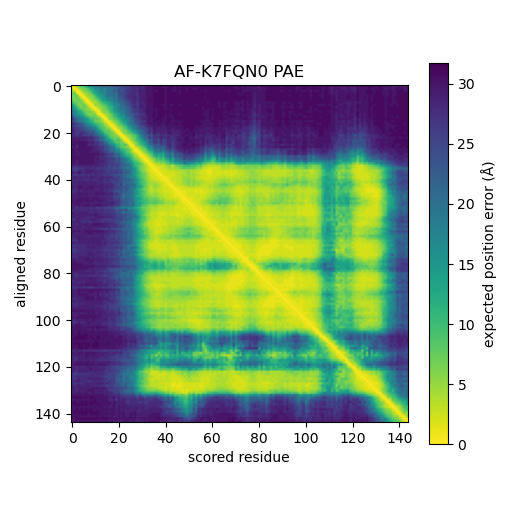 GLY A 1 78 ? 5.159 10.689 10.941 1.00 72.50 78 GLY A C 1
ATOM 610 O O . GLY A 1 78 ? 6.094 10.291 10.256 1.00 72.50 78 GLY A O 1
ATOM 611 N N . LEU A 1 79 ? 5.170 10.605 12.276 1.00 74.81 79 LEU A N 1
ATOM 612 C CA . LEU A 1 79 ? 6.349 10.257 13.084 1.00 74.81 79 LEU A CA 1
ATOM 613 C C . LEU A 1 79 ? 6.805 8.796 12.954 1.00 74.81 79 LEU A C 1
ATOM 615 O O . LEU A 1 79 ? 7.967 8.496 13.218 1.00 74.81 79 LEU A O 1
ATOM 619 N N . LEU A 1 80 ? 5.905 7.888 12.565 1.00 82.94 80 LEU A N 1
ATOM 620 C CA . LEU A 1 80 ? 6.201 6.466 12.425 1.00 82.94 80 LEU A CA 1
ATOM 621 C C . LEU A 1 80 ? 5.593 5.901 11.137 1.00 82.94 80 LEU A C 1
ATOM 623 O O . LEU A 1 80 ? 4.380 5.962 10.918 1.00 82.94 80 LEU A O 1
ATOM 627 N N . GLU A 1 81 ? 6.447 5.287 10.318 1.00 87.06 81 GLU A N 1
ATOM 628 C CA . GLU A 1 81 ? 6.067 4.476 9.163 1.00 87.06 81 GLU A CA 1
ATOM 629 C C . GLU A 1 81 ? 6.361 2.995 9.462 1.00 87.06 81 GLU A C 1
ATOM 631 O O . GLU A 1 81 ? 7.507 2.589 9.630 1.00 87.06 81 GLU A O 1
ATOM 636 N N . SER A 1 82 ? 5.322 2.159 9.511 1.00 87.56 82 SER A N 1
ATOM 637 C CA . SER A 1 82 ? 5.442 0.708 9.708 1.00 87.56 82 SER A CA 1
ATOM 638 C C . SER A 1 82 ? 5.123 -0.045 8.420 1.00 87.56 82 SER A C 1
ATOM 640 O O . SER A 1 82 ? 3.974 -0.039 7.974 1.00 87.56 82 SER A O 1
ATOM 642 N N . VAL A 1 83 ? 6.110 -0.726 7.829 1.00 90.50 83 VAL A N 1
ATOM 643 C CA . VAL A 1 83 ? 5.918 -1.538 6.614 1.00 90.50 83 VAL A CA 1
ATOM 644 C C . VAL A 1 83 ? 4.982 -2.721 6.890 1.00 90.50 83 VAL A C 1
ATOM 646 O O . VAL A 1 83 ? 5.122 -3.422 7.890 1.00 90.50 83 VAL A O 1
ATOM 649 N N . ILE A 1 84 ? 4.038 -2.948 5.976 1.00 91.00 84 ILE A N 1
ATOM 650 C CA . ILE A 1 84 ? 3.036 -4.024 6.018 1.00 91.00 84 ILE A CA 1
ATOM 651 C C . ILE A 1 84 ? 3.324 -5.084 4.946 1.00 91.00 84 ILE A C 1
ATOM 653 O O . ILE A 1 84 ? 3.187 -6.283 5.188 1.00 91.00 84 ILE A O 1
ATOM 657 N N . LEU A 1 85 ? 3.688 -4.650 3.736 1.00 90.50 85 LEU A N 1
ATOM 658 C CA . LEU A 1 85 ? 3.813 -5.512 2.559 1.00 90.50 85 LEU A CA 1
ATOM 659 C C . LEU A 1 85 ? 4.797 -4.897 1.551 1.00 90.50 85 LEU A C 1
ATOM 661 O O . LEU A 1 85 ? 4.810 -3.684 1.357 1.00 90.50 85 LEU A O 1
ATOM 665 N N . ILE A 1 86 ? 5.587 -5.728 0.872 1.00 91.44 86 ILE A N 1
ATOM 666 C CA . ILE A 1 86 ? 6.346 -5.338 -0.326 1.00 91.44 86 ILE A CA 1
ATOM 667 C C . ILE A 1 86 ? 6.085 -6.369 -1.427 1.00 91.44 86 ILE A C 1
ATOM 669 O O . ILE A 1 86 ? 6.070 -7.568 -1.152 1.00 91.44 86 ILE A O 1
ATOM 673 N N . THR A 1 87 ? 5.874 -5.937 -2.673 1.00 87.81 87 THR A N 1
ATOM 674 C CA . THR A 1 87 ? 5.615 -6.837 -3.816 1.00 87.81 87 THR A CA 1
ATOM 675 C C . THR A 1 87 ? 6.205 -6.334 -5.130 1.00 87.81 87 THR A C 1
ATOM 677 O O . THR A 1 87 ? 6.323 -5.133 -5.319 1.00 87.81 87 THR A O 1
ATOM 680 N N . ASN A 1 88 ? 6.511 -7.238 -6.063 1.00 86.50 88 ASN A N 1
ATOM 681 C CA . ASN A 1 88 ? 6.802 -6.930 -7.473 1.00 86.50 88 ASN A CA 1
ATOM 682 C C . ASN A 1 88 ? 5.644 -7.349 -8.413 1.00 86.50 88 ASN A C 1
ATOM 684 O O . ASN A 1 88 ? 5.848 -7.628 -9.590 1.00 86.50 88 ASN A O 1
ATOM 688 N N . GLY A 1 89 ? 4.426 -7.501 -7.880 1.00 79.56 89 GLY A N 1
ATOM 689 C CA . GLY A 1 89 ? 3.242 -7.986 -8.601 1.00 79.56 89 GLY A CA 1
ATOM 690 C C . GLY A 1 89 ? 3.156 -9.509 -8.770 1.00 79.56 89 GLY A C 1
ATOM 691 O O . GLY A 1 89 ? 2.048 -10.045 -8.834 1.00 79.56 89 GLY A O 1
ATOM 692 N N . VAL A 1 90 ? 4.289 -10.218 -8.787 1.00 81.38 90 VAL A N 1
ATOM 693 C CA . VAL A 1 90 ? 4.341 -11.690 -8.854 1.00 81.38 90 VAL A CA 1
ATOM 694 C C . VAL A 1 90 ? 4.455 -12.276 -7.447 1.00 81.38 90 VAL A C 1
ATOM 696 O O . VAL A 1 90 ? 3.569 -13.009 -7.005 1.00 81.38 90 VAL A O 1
ATOM 699 N N . GLN A 1 91 ? 5.514 -11.897 -6.734 1.00 85.69 91 GLN A N 1
ATOM 700 C CA . GLN A 1 91 ? 5.841 -12.301 -5.369 1.00 85.69 91 GLN A CA 1
ATOM 701 C C . GLN A 1 91 ? 5.518 -11.171 -4.386 1.00 85.69 91 GLN A C 1
ATOM 703 O O . GLN A 1 91 ? 5.482 -9.993 -4.754 1.00 85.69 91 GLN A O 1
ATOM 708 N N . HIS A 1 92 ? 5.302 -11.509 -3.117 1.00 88.00 92 HIS A N 1
ATOM 709 C CA . HIS A 1 92 ? 5.157 -10.529 -2.044 1.00 88.00 92 HIS A CA 1
ATOM 710 C C . HIS A 1 92 ? 5.796 -11.032 -0.749 1.00 88.00 92 HIS A C 1
ATOM 712 O O . HIS A 1 92 ? 5.880 -12.236 -0.520 1.00 88.00 92 HIS A O 1
ATOM 718 N N . LYS A 1 93 ? 6.214 -10.099 0.106 1.00 92.94 93 LYS A N 1
ATOM 719 C CA . LYS A 1 93 ? 6.683 -10.358 1.467 1.00 92.94 93 LYS A CA 1
ATOM 720 C C . LYS A 1 93 ? 5.887 -9.495 2.437 1.00 92.94 93 LYS A C 1
ATOM 722 O O . LYS A 1 93 ? 5.732 -8.295 2.217 1.00 92.94 93 LYS A O 1
ATOM 727 N N . ALA A 1 94 ? 5.353 -10.132 3.471 1.00 92.75 94 ALA A N 1
ATOM 728 C CA . ALA A 1 94 ? 4.552 -9.514 4.518 1.00 92.75 94 ALA A CA 1
ATOM 729 C C . ALA A 1 94 ? 5.426 -9.110 5.717 1.00 92.75 94 ALA A C 1
ATOM 731 O O . ALA A 1 94 ? 6.431 -9.763 6.000 1.00 92.75 94 ALA A O 1
ATOM 732 N N . TYR A 1 95 ? 5.035 -8.043 6.414 1.00 92.06 95 TYR A N 1
ATOM 733 C CA . TYR A 1 95 ? 5.790 -7.431 7.506 1.00 92.06 95 TYR A CA 1
ATOM 734 C C . TYR A 1 95 ? 4.861 -7.005 8.656 1.00 92.06 95 TYR A C 1
ATOM 736 O O . TYR A 1 95 ? 3.734 -6.554 8.439 1.00 92.06 95 TYR A O 1
ATOM 744 N N . GLY A 1 96 ? 5.350 -7.147 9.891 1.00 91.56 96 GLY A N 1
ATOM 745 C CA . GLY A 1 96 ? 4.673 -6.694 11.110 1.00 91.56 96 GLY A CA 1
ATOM 746 C C . GLY A 1 96 ? 3.300 -7.339 11.403 1.00 91.56 96 GLY A C 1
ATOM 747 O O . GLY A 1 96 ? 2.851 -8.243 10.695 1.00 91.56 96 GLY A O 1
ATOM 748 N N . PRO A 1 97 ? 2.579 -6.851 12.434 1.00 89.69 97 PRO A N 1
ATOM 749 C CA . PRO A 1 97 ? 1.300 -7.426 12.888 1.00 89.69 97 PRO A CA 1
ATOM 750 C C . PRO A 1 97 ? 0.126 -7.281 11.903 1.00 89.69 97 PRO A C 1
ATOM 752 O O . PRO A 1 97 ? -0.957 -7.834 12.118 1.00 89.69 97 PRO A O 1
ATOM 755 N N . LEU A 1 98 ? 0.294 -6.488 10.841 1.00 87.62 98 LEU A N 1
ATOM 756 C CA . LEU A 1 98 ? -0.684 -6.332 9.762 1.00 87.62 98 LEU A CA 1
ATOM 757 C C . LEU A 1 98 ? -0.364 -7.223 8.553 1.00 87.62 98 LEU A C 1
ATOM 759 O O . LEU A 1 98 ? -1.275 -7.529 7.789 1.00 87.62 98 LEU A O 1
ATOM 763 N N . GLY A 1 99 ? 0.877 -7.699 8.408 1.00 87.88 99 GLY A N 1
ATOM 764 C CA . GLY A 1 99 ? 1.333 -8.447 7.238 1.00 87.88 99 GLY A CA 1
ATOM 765 C C . GLY A 1 99 ? 0.496 -9.691 6.927 1.00 87.88 99 GLY A C 1
ATOM 766 O O . GLY A 1 99 ? 0.035 -9.844 5.802 1.00 87.88 99 GLY A O 1
ATOM 767 N N . GLY A 1 100 ? 0.200 -10.536 7.922 1.00 88.44 100 GLY A N 1
ATOM 768 C CA . GLY A 1 100 ? -0.633 -11.740 7.731 1.00 88.44 100 GLY A CA 1
ATOM 769 C C . GLY A 1 100 ? -2.102 -11.464 7.353 1.00 88.44 100 GLY A C 1
ATO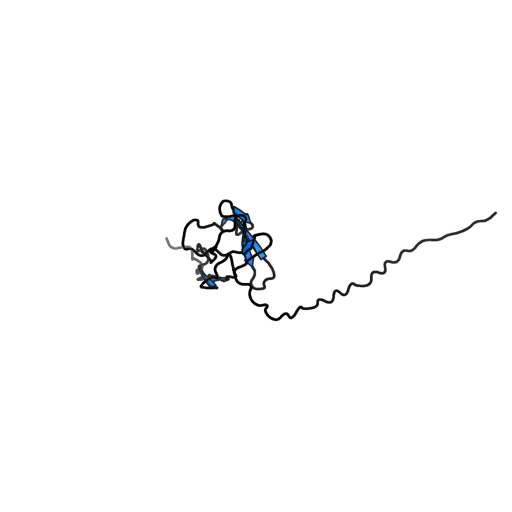M 770 O O . GLY A 1 100 ? -2.817 -12.368 6.908 1.00 88.44 100 GLY A O 1
ATOM 771 N N . ARG A 1 101 ? -2.551 -10.211 7.513 1.00 88.00 101 ARG A N 1
ATOM 772 C CA . ARG A 1 101 ? -3.898 -9.727 7.171 1.00 88.00 101 ARG A CA 1
ATOM 773 C C . ARG A 1 101 ? -3.935 -8.957 5.844 1.00 88.00 101 ARG A C 1
ATOM 775 O O . ARG A 1 101 ? -5.011 -8.800 5.276 1.00 88.00 101 ARG A O 1
ATOM 782 N N . ALA A 1 102 ? -2.789 -8.509 5.331 1.00 85.38 102 ALA A N 1
ATOM 783 C CA . ALA A 1 102 ? -2.679 -7.774 4.076 1.00 85.38 102 ALA A CA 1
ATOM 784 C C . ALA A 1 102 ? -2.418 -8.721 2.896 1.00 85.38 102 ALA A C 1
ATOM 786 O O . ALA A 1 102 ? -1.522 -9.560 2.939 1.00 85.38 102 ALA A O 1
ATOM 787 N N . ARG A 1 103 ? -3.204 -8.592 1.821 1.00 81.88 103 ARG A N 1
ATOM 788 C CA . ARG A 1 103 ? -3.108 -9.442 0.623 1.00 81.88 103 ARG A CA 1
ATOM 789 C C . ARG A 1 103 ? -3.356 -8.613 -0.629 1.00 81.88 103 ARG A C 1
ATOM 791 O O . ARG A 1 103 ? -4.197 -7.718 -0.632 1.00 81.88 103 ARG A O 1
ATOM 798 N N . LEU A 1 104 ? -2.659 -8.940 -1.712 1.00 77.38 104 LEU A N 1
ATOM 799 C CA . LEU A 1 104 ? -2.890 -8.315 -3.013 1.00 77.38 104 LEU A CA 1
ATOM 800 C C . LEU A 1 104 ? -4.099 -8.958 -3.681 1.00 77.38 104 LEU A C 1
ATOM 802 O O . LEU A 1 104 ? -4.089 -10.154 -3.972 1.00 77.38 104 LEU A O 1
ATOM 806 N N . ARG A 1 105 ? -5.115 -8.153 -3.991 1.00 71.75 105 ARG A N 1
ATOM 807 C CA . ARG A 1 105 ? -6.203 -8.580 -4.871 1.00 71.75 105 ARG A CA 1
ATOM 808 C C . ARG A 1 105 ? -5.693 -8.579 -6.312 1.00 71.75 105 ARG A C 1
ATOM 810 O O . ARG A 1 105 ? -5.556 -7.526 -6.928 1.00 71.75 105 ARG A O 1
ATOM 817 N N . ARG A 1 106 ? -5.384 -9.763 -6.847 1.00 60.94 106 ARG A N 1
ATOM 818 C CA . ARG A 1 106 ? -5.100 -9.940 -8.279 1.00 60.94 106 ARG A CA 1
ATOM 819 C C . ARG A 1 106 ? -6.404 -9.754 -9.067 1.00 60.94 106 ARG A C 1
ATOM 821 O O . ARG A 1 106 ? -7.388 -10.413 -8.759 1.00 60.94 106 ARG A O 1
ATOM 828 N N . GLY A 1 107 ? -6.400 -8.875 -10.071 1.00 56.59 107 GLY A N 1
ATOM 829 C CA . GLY A 1 107 ? -7.459 -8.813 -11.088 1.00 56.59 107 GLY A CA 1
ATOM 830 C C . GLY A 1 107 ? -8.834 -8.307 -10.630 1.00 56.59 107 GLY A C 1
ATOM 831 O O . GLY A 1 107 ? -9.842 -8.884 -11.016 1.00 56.59 107 GLY A O 1
ATOM 832 N N . GLY A 1 108 ? -8.912 -7.229 -9.843 1.00 43.44 108 GLY A N 1
ATOM 833 C CA . GLY A 1 108 ? -10.195 -6.586 -9.533 1.00 43.44 108 GLY A CA 1
ATOM 834 C C . GLY A 1 108 ? -10.088 -5.066 -9.469 1.00 43.44 108 GLY A C 1
ATOM 835 O O . GLY A 1 108 ? -9.131 -4.547 -8.898 1.00 43.44 108 GLY A O 1
ATOM 836 N N . ARG A 1 109 ? -11.085 -4.351 -10.016 1.00 42.25 109 ARG A N 1
ATOM 837 C CA . ARG A 1 109 ? -11.279 -2.911 -9.770 1.00 42.25 109 ARG A CA 1
ATOM 838 C C . ARG A 1 109 ? -11.533 -2.730 -8.275 1.00 42.25 109 ARG A C 1
ATOM 840 O O . ARG A 1 109 ? -12.623 -2.980 -7.776 1.00 42.25 109 ARG A O 1
ATOM 847 N N . GLY A 1 110 ? -10.467 -2.411 -7.558 1.00 34.84 110 GLY A N 1
ATOM 848 C CA . GLY A 1 110 ? -10.386 -2.618 -6.127 1.00 34.84 110 GLY A CA 1
ATOM 849 C C . GLY A 1 110 ? -9.152 -1.914 -5.607 1.00 34.84 110 GLY A C 1
ATOM 850 O O . GLY A 1 110 ? -8.019 -2.306 -5.842 1.00 34.84 110 GLY A O 1
ATOM 851 N N . ARG A 1 111 ? -9.419 -0.826 -4.922 1.00 45.62 111 ARG A N 1
ATOM 852 C CA . ARG A 1 111 ? -8.488 0.068 -4.262 1.00 45.62 111 ARG A CA 1
ATOM 853 C C . ARG A 1 111 ? -7.325 -0.677 -3.504 1.00 45.62 111 ARG A C 1
ATOM 855 O O . ARG A 1 111 ? -7.616 -1.341 -2.519 1.00 45.62 111 ARG A O 1
ATOM 862 N N . SER A 1 112 ? -6.033 -0.546 -3.890 1.00 40.72 112 SER A N 1
ATOM 863 C CA . SER A 1 112 ? -4.853 -1.085 -3.119 1.00 40.72 112 SER A CA 1
ATOM 864 C C . SER A 1 112 ? -3.594 -0.154 -2.917 1.00 40.72 112 SER A C 1
ATOM 866 O O . SER A 1 112 ? -2.654 -0.278 -3.692 1.00 40.72 112 SER A O 1
ATOM 868 N N . ARG A 1 113 ? -3.552 0.731 -1.882 1.00 46.34 113 ARG A N 1
ATOM 869 C CA . ARG A 1 113 ? -2.634 1.872 -1.556 1.00 46.34 113 ARG A CA 1
ATOM 870 C C . ARG A 1 113 ? -1.174 1.544 -1.735 1.00 46.34 113 ARG A C 1
ATOM 872 O O . ARG A 1 113 ? -0.723 0.533 -1.242 1.00 46.34 113 ARG A O 1
ATOM 879 N N . CYS A 1 114 ? -0.380 2.440 -2.308 1.00 56.81 114 CYS A N 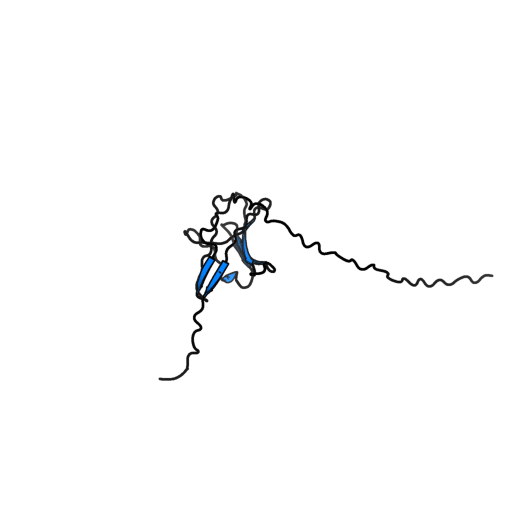1
ATOM 880 C CA . CYS A 1 114 ? 1.024 2.116 -2.422 1.00 56.81 114 CYS A CA 1
ATOM 881 C C . CYS A 1 114 ? 1.981 3.287 -2.569 1.00 56.81 114 CYS A C 1
ATOM 883 O O . CYS A 1 114 ? 1.620 4.380 -3.001 1.00 56.81 114 CYS A O 1
ATOM 885 N N . GLN A 1 115 ? 3.232 2.974 -2.251 1.00 59.50 115 GLN A N 1
ATOM 886 C CA . GLN A 1 115 ? 4.403 3.636 -2.786 1.00 59.50 115 GLN A CA 1
ATOM 887 C C . GLN A 1 115 ? 5.044 2.709 -3.822 1.00 59.50 115 GLN A C 1
ATOM 889 O O . GLN A 1 115 ? 5.325 1.544 -3.525 1.00 59.50 115 GLN A O 1
ATOM 894 N N . LEU A 1 116 ? 5.254 3.212 -5.033 1.00 61.06 116 LEU A N 1
ATOM 895 C CA . LEU A 1 116 ? 6.124 2.583 -6.010 1.00 61.06 116 LEU A CA 1
ATOM 896 C C . LEU A 1 116 ? 7.568 2.915 -5.632 1.00 61.06 116 LEU A C 1
ATOM 898 O O . LEU A 1 116 ? 7.904 4.062 -5.371 1.00 61.06 116 LEU A O 1
ATOM 902 N N . VAL A 1 117 ? 8.402 1.889 -5.589 1.00 65.88 117 VAL A N 1
ATOM 903 C CA . VAL A 1 117 ? 9.831 1.979 -5.319 1.00 65.88 117 VAL A CA 1
ATOM 904 C C . VAL A 1 117 ? 10.532 1.402 -6.542 1.00 65.88 117 VAL A C 1
ATOM 906 O O . VAL A 1 117 ? 10.507 0.180 -6.740 1.00 65.88 117 VAL A O 1
ATOM 909 N N . ASN A 1 118 ? 11.094 2.265 -7.393 1.00 55.88 118 ASN A N 1
ATOM 910 C CA . ASN A 1 118 ? 11.893 1.839 -8.553 1.00 55.88 118 ASN A CA 1
ATOM 911 C C . ASN A 1 118 ? 13.408 1.983 -8.300 1.00 55.88 118 ASN A C 1
ATOM 913 O O . ASN A 1 118 ? 14.198 1.361 -9.006 1.00 55.88 118 ASN A O 1
ATOM 917 N N . GLY A 1 119 ? 13.799 2.697 -7.234 1.00 48.97 119 GLY A N 1
ATOM 918 C CA . GLY A 1 119 ? 15.193 2.897 -6.831 1.00 48.97 119 GLY A CA 1
ATOM 919 C C . GLY A 1 119 ? 15.791 4.239 -7.261 1.00 48.97 119 GLY A C 1
ATOM 920 O O . GLY A 1 119 ? 16.871 4.572 -6.781 1.00 48.97 119 GLY A O 1
ATOM 921 N N . LEU A 1 120 ? 15.099 5.006 -8.113 1.00 43.94 120 LEU A N 1
ATOM 922 C CA . LEU A 1 120 ? 15.456 6.376 -8.511 1.00 43.94 120 LEU A CA 1
ATOM 923 C C . LEU A 1 120 ? 14.230 7.317 -8.587 1.00 43.94 120 LEU A C 1
ATOM 925 O O . LEU A 1 120 ? 14.351 8.494 -8.264 1.00 43.94 120 LEU A O 1
ATOM 929 N N . GLU A 1 121 ? 13.049 6.808 -8.956 1.00 59.44 121 GLU A N 1
ATOM 930 C CA . GLU A 1 121 ? 11.785 7.553 -9.095 1.00 59.44 121 GLU A CA 1
ATOM 931 C C . GLU A 1 121 ? 10.702 6.988 -8.153 1.00 59.44 121 GLU A C 1
ATOM 933 O O . GLU A 1 121 ? 9.757 6.306 -8.563 1.00 59.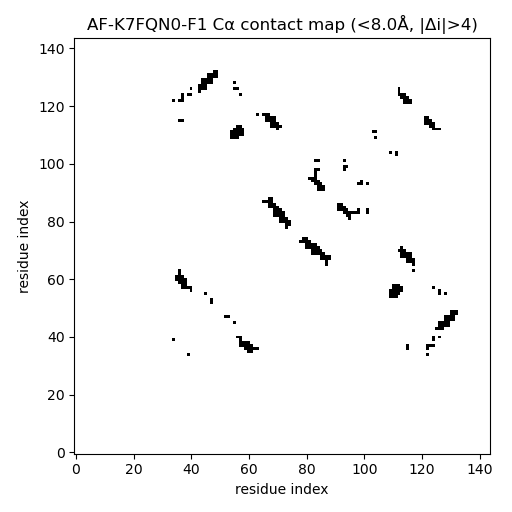44 121 GLU A O 1
ATOM 938 N N . ASP A 1 122 ? 10.856 7.228 -6.852 1.00 73.31 122 ASP A N 1
ATOM 939 C CA . ASP A 1 122 ? 9.947 6.693 -5.834 1.00 73.31 122 ASP A CA 1
ATOM 940 C C . ASP A 1 122 ? 8.653 7.531 -5.712 1.00 73.31 122 ASP A C 1
ATOM 942 O O . ASP A 1 122 ? 8.569 8.500 -4.957 1.00 73.31 122 ASP A O 1
ATOM 946 N N . GLU A 1 123 ? 7.605 7.129 -6.434 1.00 81.69 123 GLU A N 1
ATOM 947 C CA . GLU A 1 123 ? 6.266 7.728 -6.352 1.00 81.69 123 GLU A CA 1
ATOM 948 C C . GLU A 1 123 ? 5.461 7.200 -5.157 1.00 81.69 123 GLU A C 1
ATOM 950 O O . GLU A 1 123 ? 5.358 5.991 -4.946 1.00 81.69 123 GLU A O 1
ATOM 95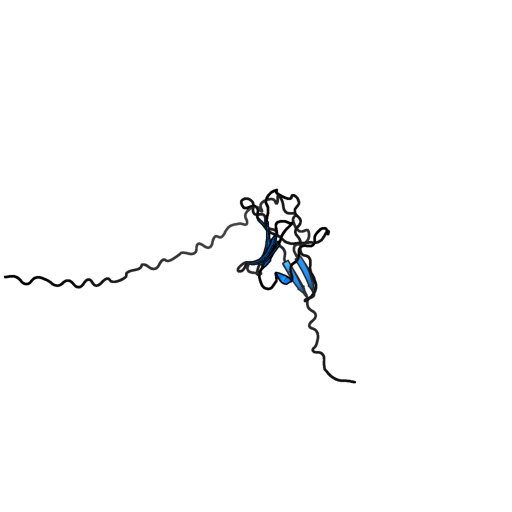5 N N . SER A 1 124 ? 4.799 8.083 -4.401 1.00 82.62 124 SER A N 1
ATOM 956 C CA . SER A 1 124 ? 3.977 7.692 -3.246 1.00 82.62 124 SER A CA 1
ATOM 957 C C . SER A 1 124 ? 2.573 8.292 -3.288 1.00 82.62 124 SER A C 1
ATOM 959 O O . SER A 1 124 ? 2.401 9.454 -3.642 1.00 82.62 124 SER A O 1
ATOM 961 N N . VAL A 1 125 ? 1.564 7.498 -2.908 1.00 82.50 125 VAL A N 1
ATOM 962 C CA . VAL A 1 125 ? 0.164 7.941 -2.801 1.00 82.50 125 VAL A CA 1
ATOM 963 C C . VAL A 1 125 ? -0.318 7.890 -1.348 1.00 82.50 125 VAL A C 1
ATOM 965 O O . VAL A 1 125 ? -0.024 6.949 -0.594 1.00 82.50 125 VAL A O 1
ATOM 968 N N . SER A 1 126 ? -1.075 8.921 -0.956 1.00 83.56 126 SER A N 1
ATOM 969 C CA . SER A 1 126 ? -1.548 9.169 0.409 1.00 83.56 126 SER A CA 1
ATOM 970 C C . SER A 1 126 ? -3.040 8.891 0.578 1.00 83.56 126 SER A C 1
ATOM 972 O O . SER A 1 126 ? -3.842 9.303 -0.251 1.00 83.56 126 SER A O 1
ATOM 974 N N . LEU A 1 127 ? -3.401 8.158 1.639 1.00 86.12 127 LEU A N 1
ATOM 975 C CA . LEU A 1 127 ? -4.759 7.676 1.909 1.00 86.12 127 LEU A CA 1
ATOM 976 C C . LEU A 1 127 ? -4.992 7.405 3.397 1.00 86.12 127 LEU A C 1
ATOM 978 O O . LEU A 1 127 ? -4.150 6.779 4.052 1.00 86.12 127 LEU A O 1
ATOM 982 N N . THR A 1 128 ? -6.184 7.758 3.873 1.00 87.12 128 THR A N 1
ATOM 983 C CA . THR A 1 128 ? -6.625 7.626 5.266 1.00 87.12 128 THR A CA 1
ATOM 984 C C . THR A 1 128 ? -7.694 6.541 5.403 1.00 87.12 128 THR A C 1
ATOM 986 O O . THR A 1 128 ? -8.724 6.582 4.734 1.00 87.12 128 THR A O 1
ATOM 989 N N . LEU A 1 129 ? -7.474 5.576 6.302 1.00 86.38 129 LEU A N 1
ATOM 990 C CA . LEU A 1 129 ? -8.481 4.586 6.695 1.00 86.38 129 LEU A CA 1
ATOM 991 C C . LEU A 1 129 ? -9.168 5.038 7.988 1.00 86.38 129 LEU A C 1
ATOM 993 O O . LEU A 1 129 ? -8.538 5.064 9.044 1.00 86.38 129 LEU A O 1
ATOM 997 N N . GLN A 1 130 ? -10.459 5.347 7.908 1.00 87.94 130 GLN A N 1
ATOM 998 C CA . GLN A 1 130 ? -11.307 5.597 9.071 1.00 87.94 130 GLN 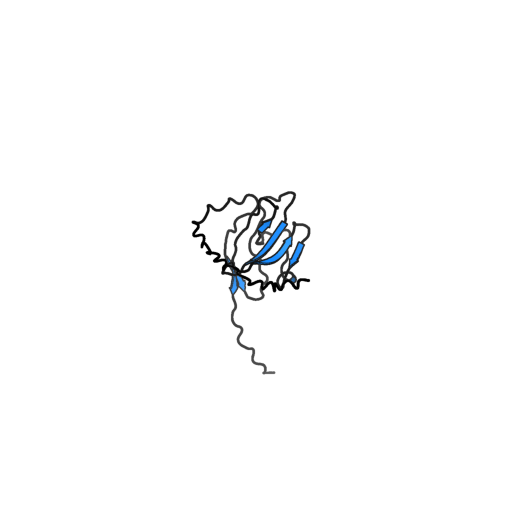A CA 1
ATOM 999 C C . GLN A 1 130 ? -11.979 4.290 9.499 1.00 87.94 130 GLN A C 1
ATOM 1001 O O . GLN A 1 130 ? -12.668 3.648 8.705 1.00 87.94 130 GLN A O 1
ATOM 1006 N N . LEU A 1 131 ? -11.758 3.886 10.753 1.00 84.69 131 LEU A N 1
ATOM 1007 C CA . LEU A 1 131 ? -12.400 2.712 11.339 1.00 84.69 131 LEU A CA 1
ATOM 1008 C C . LEU A 1 131 ? -13.575 3.135 12.214 1.00 84.69 131 LEU A C 1
ATOM 1010 O O . LEU A 1 131 ? -13.385 3.627 13.326 1.00 84.69 131 LEU A O 1
ATOM 1014 N N . GLU A 1 132 ? -14.778 2.891 11.718 1.00 85.69 132 GLU A N 1
ATOM 1015 C CA . GLU A 1 132 ? -16.007 3.044 12.482 1.00 85.69 132 GLU A CA 1
ATOM 1016 C C . GLU A 1 132 ? -16.199 1.879 13.458 1.00 85.69 132 GLU A C 1
ATOM 1018 O O . GLU A 1 132 ? -15.687 0.768 13.276 1.00 85.69 132 GLU A O 1
ATOM 1023 N N . GLY A 1 133 ? -16.942 2.137 14.528 1.00 68.00 133 GLY A N 1
ATOM 1024 C CA . GLY A 1 133 ? -17.301 1.112 15.489 1.00 68.00 133 GLY A CA 1
ATOM 1025 C C . GLY A 1 133 ? -18.517 1.524 16.293 1.00 68.00 133 GLY A C 1
ATOM 1026 O O . GLY A 1 133 ? -18.423 2.377 17.173 1.00 68.00 133 GLY A O 1
ATOM 1027 N N . LYS A 1 134 ? -19.640 0.846 16.054 1.00 57.78 134 LYS A N 1
ATOM 1028 C CA . LYS A 1 134 ? -20.680 0.725 17.073 1.00 57.78 134 LYS A CA 1
ATOM 1029 C C . LYS A 1 134 ? -20.042 0.005 18.265 1.00 57.78 134 LYS A C 1
ATOM 1031 O O . LYS A 1 134 ? -19.594 -1.133 18.121 1.00 57.78 134 LYS A O 1
ATOM 1036 N N . SER A 1 135 ? -19.971 0.651 19.425 1.00 55.47 135 SER A N 1
ATOM 1037 C CA . SER A 1 135 ? -19.677 -0.056 20.670 1.00 55.47 135 SER A CA 1
ATOM 1038 C C . SER A 1 135 ? -20.775 -1.095 20.880 1.00 55.47 135 SER A C 1
ATOM 1040 O O . SER A 1 135 ? -21.948 -0.754 21.040 1.00 55.47 135 SER A O 1
ATOM 1042 N N . TRP A 1 136 ? -20.414 -2.375 20.816 1.00 50.81 136 TRP A N 1
ATOM 1043 C CA . TRP A 1 136 ? -21.352 -3.433 21.156 1.00 50.81 136 TRP A CA 1
ATOM 1044 C C . TRP A 1 136 ? -21.581 -3.385 22.677 1.00 50.81 136 TRP A C 1
ATOM 1046 O O . TRP A 1 136 ? -20.596 -3.450 23.420 1.00 50.81 136 TRP A O 1
ATOM 1056 N N . PRO A 1 137 ? -22.825 -3.224 23.169 1.00 53.50 137 PRO A N 1
ATOM 1057 C CA . PRO A 1 137 ? -23.084 -3.238 24.605 1.00 53.50 137 PRO A CA 1
ATOM 1058 C C . PRO A 1 137 ? -22.712 -4.617 25.173 1.00 53.50 137 PRO A C 1
ATOM 1060 O O . PRO A 1 137 ? -22.938 -5.622 24.496 1.00 53.50 137 PRO A O 1
ATOM 1063 N N . PRO A 1 138 ? -22.143 -4.707 26.389 1.00 52.56 138 PRO A N 1
ATOM 1064 C CA . PRO A 1 138 ? -21.718 -5.987 26.948 1.00 52.56 138 PRO A CA 1
ATOM 1065 C C . PRO A 1 138 ? -22.888 -6.977 26.950 1.00 52.56 138 PRO A C 1
ATOM 1067 O O . PRO A 1 138 ? -23.958 -6.680 27.488 1.00 52.56 138 PRO A O 1
ATOM 1070 N N . GLN A 1 139 ? -22.699 -8.144 26.322 1.00 65.06 139 GLN A N 1
ATOM 1071 C CA . GLN A 1 139 ? -23.725 -9.184 26.340 1.00 65.06 139 GLN A CA 1
ATOM 1072 C C . GLN A 1 139 ? -23.887 -9.681 27.773 1.00 65.06 139 GLN A C 1
ATOM 1074 O O . GLN A 1 139 ? -22.922 -10.124 28.396 1.00 65.06 139 GLN A O 1
ATOM 1079 N N . ARG A 1 140 ? -25.111 -9.593 28.298 1.00 56.72 140 ARG A N 1
ATOM 1080 C CA . ARG A 1 140 ? -25.458 -10.206 29.578 1.00 56.72 140 ARG A CA 1
ATOM 1081 C C . ARG A 1 140 ? -25.589 -11.716 29.354 1.00 56.72 140 ARG A C 1
ATOM 1083 O O . ARG A 1 140 ? -26.403 -12.101 28.514 1.00 56.72 140 ARG A O 1
ATOM 1090 N N . PRO A 1 141 ? -24.842 -12.568 30.069 1.00 59.19 141 PRO A N 1
ATOM 1091 C CA . PRO A 1 141 ? -25.129 -13.994 30.078 1.00 59.19 141 PRO A CA 1
ATOM 1092 C C . PRO A 1 141 ? -26.408 -14.253 30.892 1.00 59.19 141 PRO A C 1
ATOM 1094 O O . PRO A 1 141 ? -26.557 -13.714 31.987 1.00 59.19 141 PRO A O 1
ATOM 1097 N N . GLY A 1 142 ? -27.300 -15.102 30.373 1.00 59.44 142 GLY A N 1
ATOM 1098 C CA . GLY A 1 142 ? -28.385 -15.715 31.149 1.00 59.44 142 GLY A CA 1
ATOM 1099 C C . GLY A 1 142 ? -29.816 -15.321 30.766 1.00 59.44 142 GLY A C 1
ATOM 1100 O O . GLY A 1 142 ? -30.369 -14.355 31.293 1.00 59.44 142 GLY A O 1
ATOM 1101 N N . GLN A 1 143 ? -30.444 -16.156 29.935 1.00 42.00 143 GLN A N 1
ATOM 1102 C CA . GLN A 1 143 ? -31.740 -16.784 30.239 1.00 42.00 143 GLN A CA 1
ATOM 1103 C C . GLN A 1 143 ? -31.987 -17.942 29.261 1.00 42.00 143 GLN A C 1
ATOM 1105 O O . GLN A 1 143 ? -31.814 -17.769 28.055 1.00 42.00 143 GLN A O 1
ATOM 1110 N N . GLY A 1 144 ? -32.339 -19.108 29.807 1.00 40.50 144 GLY A N 1
ATOM 1111 C CA . GLY A 1 144 ? -32.364 -20.410 29.137 1.00 40.50 144 GLY A CA 1
ATOM 1112 C C . GLY A 1 144 ? -31.945 -21.480 30.129 1.00 40.50 144 GLY A C 1
ATOM 1113 O O . GLY A 1 144 ? -30.772 -21.894 30.046 1.00 40.50 144 GLY A O 1
#

Foldseek 3Di:
DDDDDDDDDDDDDDDDDPPPPPPPPPDDDDDDPDDPFKDADPDQEDEDAPPDQAFAAIDTPDQDPAKKWWDWDADPVNPDTFTAKIDSLPDIDGGDPCNVVDDDDPPDPTHHATWICRPPDTRHYHHYYHYDYDPDDDDDDDDD

Mean predicted aligned error: 15.86 Å

InterPro domains:
  IPR0071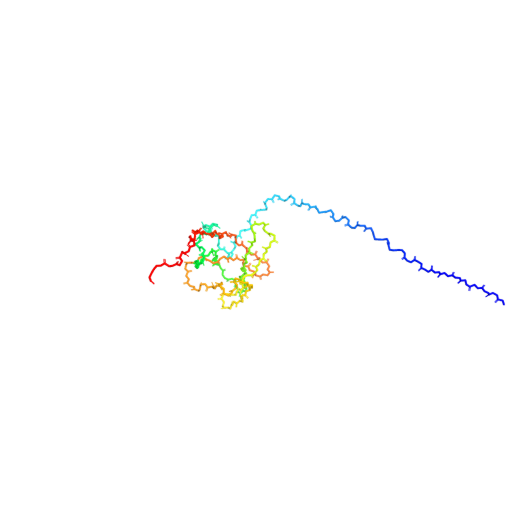10 Immunoglobulin-like domain [PS50835] (33-126)
  IPR013783 Immunoglobulin-like fold [G3DSA:2.60.40.10] (42-131)
  IPR036179 Immunoglobulin-like domain superfamily [SSF48726] (44-137)

Radius of gyration: 27.13 Å; Cα contacts (8 Å, |Δi|>4): 177; chains: 1; bounding box: 107×47×56 Å

Sequence (144 aa):
MHQLLLLVSVCLPSLPAAFAIYQRRSGDPAPTPRLQYLLEPLQEVVQAQRGATVTLPCVLRARPPHYKVKWSKVEPAGLLESVILITNGVQHKAYGPLGGRARLRRGGRGRSRCQLVNGLEDESVSLTLQLEGKSWPPQRPGQG